Protein AF-A0A7C6WKH6-F1 (afdb_monomer_lite)

Radius of gyration: 15.04 Å; chains: 1; bounding box: 33×21×38 Å

pLDDT: mean 88.62, std 10.05, range [56.31, 98.12]

Structure (mmCIF, N/CA/C/O backbone):
data_AF-A0A7C6WKH6-F1
#
_entry.id   AF-A0A7C6WKH6-F1
#
loop_
_atom_site.group_PDB
_atom_site.id
_atom_site.type_symbol
_atom_site.label_atom_id
_atom_site.label_alt_id
_atom_site.label_comp_id
_atom_site.label_asym_id
_atom_site.label_entity_id
_atom_site.label_seq_id
_atom_site.pdbx_PDB_ins_code
_atom_site.Cartn_x
_atom_site.Cartn_y
_atom_site.Cartn_z
_atom_site.occupancy
_atom_site.B_iso_or_equiv
_atom_site.auth_seq_id
_atom_site.auth_comp_id
_atom_site.auth_asym_id
_atom_site.auth_atom_id
_atom_site.pdbx_PDB_model_num
ATOM 1 N N . THR A 1 1 ? 16.377 6.054 9.436 1.00 69.75 1 THR A N 1
ATOM 2 C CA . THR A 1 1 ? 17.603 6.318 10.230 1.00 69.75 1 THR A CA 1
ATOM 3 C C . THR A 1 1 ? 18.640 5.258 9.889 1.00 69.75 1 THR A C 1
ATOM 5 O O . THR A 1 1 ? 18.284 4.315 9.192 1.00 69.75 1 THR A O 1
ATOM 8 N N . LYS A 1 2 ? 19.903 5.360 10.337 1.00 74.94 2 LYS A N 1
ATOM 9 C CA . LYS A 1 2 ? 20.899 4.282 10.111 1.00 74.94 2 LYS A CA 1
ATOM 10 C C . LYS A 1 2 ? 20.397 2.912 10.601 1.00 74.94 2 LYS A C 1
ATOM 12 O O . LYS A 1 2 ? 20.671 1.893 9.984 1.00 74.94 2 LYS A O 1
ATOM 17 N N . GLU A 1 3 ? 19.587 2.918 11.655 1.00 75.88 3 GLU A N 1
ATOM 18 C CA . GLU A 1 3 ? 18.981 1.732 12.269 1.00 75.88 3 GLU A CA 1
ATOM 19 C C . GLU A 1 3 ? 17.860 1.096 11.434 1.00 75.88 3 GLU A C 1
ATOM 21 O O . GLU A 1 3 ? 17.557 -0.068 11.641 1.00 75.88 3 GLU A O 1
ATOM 26 N N . THR A 1 4 ? 17.257 1.812 10.478 1.00 73.81 4 THR A N 1
ATOM 27 C CA . THR A 1 4 ? 16.134 1.298 9.669 1.00 73.81 4 THR A CA 1
ATOM 28 C C . THR A 1 4 ? 16.465 1.118 8.188 1.00 73.81 4 THR A C 1
ATOM 30 O O . THR A 1 4 ? 15.599 0.732 7.411 1.00 73.81 4 THR A O 1
ATOM 33 N N . GLN A 1 5 ? 17.714 1.361 7.774 1.00 72.69 5 GLN A N 1
ATOM 34 C CA . GLN A 1 5 ? 18.134 1.279 6.363 1.00 72.69 5 GLN A CA 1
ATOM 35 C C . GLN A 1 5 ? 17.991 -0.116 5.736 1.00 72.69 5 GLN A C 1
ATOM 37 O O . GLN A 1 5 ? 17.900 -0.225 4.515 1.00 72.69 5 GLN A O 1
ATOM 42 N N . HIS A 1 6 ? 17.981 -1.163 6.560 1.00 74.75 6 HIS A N 1
ATOM 43 C CA . HIS A 1 6 ? 17.877 -2.561 6.142 1.00 74.75 6 HIS A CA 1
ATOM 44 C C . HIS A 1 6 ? 16.444 -3.113 6.213 1.00 74.75 6 HIS A C 1
ATOM 46 O O . HIS A 1 6 ? 16.223 -4.277 5.893 1.00 74.75 6 HIS A O 1
ATOM 52 N N . ILE A 1 7 ? 15.467 -2.307 6.645 1.00 77.12 7 ILE A N 1
ATOM 53 C CA . ILE A 1 7 ? 14.064 -2.723 6.678 1.00 77.12 7 ILE A CA 1
ATOM 54 C C . ILE A 1 7 ? 13.490 -2.550 5.273 1.00 77.12 7 ILE A C 1
ATOM 56 O O . ILE A 1 7 ? 13.320 -1.434 4.787 1.00 77.12 7 ILE A O 1
ATOM 60 N N . GLU A 1 8 ? 13.212 -3.669 4.613 1.00 74.50 8 GLU A N 1
ATOM 61 C CA . GLU A 1 8 ? 12.713 -3.678 3.235 1.00 74.50 8 GLU A CA 1
ATOM 62 C C . GLU A 1 8 ? 11.226 -4.028 3.120 1.00 74.50 8 GLU A C 1
ATOM 64 O O . GLU A 1 8 ? 10.601 -3.739 2.091 1.00 74.50 8 GLU A O 1
ATOM 69 N N . GLU A 1 9 ? 10.662 -4.627 4.165 1.00 79.88 9 GLU A N 1
ATOM 70 C CA . GLU A 1 9 ? 9.305 -5.162 4.193 1.00 79.88 9 GLU A CA 1
ATOM 71 C C . GLU A 1 9 ? 8.525 -4.655 5.407 1.00 79.88 9 GLU A C 1
ATOM 73 O O . GLU A 1 9 ? 9.087 -4.357 6.465 1.00 79.88 9 GLU A O 1
ATOM 78 N N . ALA A 1 10 ? 7.202 -4.602 5.260 1.00 86.19 10 ALA A N 1
ATOM 79 C CA . ALA A 1 10 ? 6.303 -4.293 6.359 1.00 86.19 10 ALA A CA 1
ATOM 80 C C . ALA A 1 10 ? 6.321 -5.404 7.424 1.00 86.19 10 ALA A C 1
ATOM 82 O O . ALA A 1 10 ? 6.151 -6.590 7.124 1.00 86.19 10 ALA A O 1
ATOM 83 N N . ASN A 1 11 ? 6.442 -5.025 8.700 1.00 91.62 11 ASN A N 1
ATOM 84 C CA . ASN A 1 11 ? 6.304 -5.967 9.809 1.00 91.62 11 ASN A CA 1
ATOM 85 C C . ASN A 1 11 ? 4.821 -6.273 10.079 1.00 91.62 11 ASN A C 1
ATOM 87 O O . ASN A 1 11 ? 4.187 -5.698 10.965 1.00 91.62 11 ASN A O 1
ATOM 91 N N . TYR A 1 12 ? 4.273 -7.217 9.314 1.00 93.62 12 TYR A N 1
ATOM 92 C CA . TYR A 1 12 ? 2.861 -7.596 9.391 1.00 93.62 12 TYR A CA 1
ATOM 93 C C . TYR A 1 12 ? 2.430 -8.138 10.758 1.00 93.62 12 TYR A C 1
ATOM 95 O O . TYR A 1 12 ? 1.261 -8.017 11.115 1.00 93.62 12 TYR A O 1
ATOM 103 N N . ARG A 1 13 ? 3.345 -8.736 11.533 1.00 94.88 13 ARG A N 1
ATOM 104 C CA . ARG A 1 13 ? 3.025 -9.270 12.864 1.00 94.88 13 ARG A CA 1
ATOM 105 C C . ARG A 1 13 ? 2.722 -8.143 13.843 1.00 94.88 13 ARG A C 1
ATOM 107 O O . ARG A 1 13 ? 1.700 -8.181 14.523 1.00 94.88 13 ARG A O 1
ATOM 114 N N . GLU A 1 14 ? 3.605 -7.154 13.897 1.00 94.81 14 GLU A N 1
ATOM 115 C CA . GLU A 1 14 ? 3.430 -5.984 14.757 1.00 94.81 14 GLU A CA 1
ATOM 116 C C . GLU A 1 14 ? 2.245 -5.142 14.285 1.00 94.81 14 GLU A C 1
ATOM 118 O O . GLU A 1 14 ? 1.419 -4.742 15.100 1.00 94.81 14 GLU A O 1
ATOM 123 N N . PHE A 1 15 ? 2.095 -4.976 12.967 1.00 95.81 15 PHE A N 1
ATOM 124 C CA . PHE A 1 15 ? 0.951 -4.288 12.377 1.00 95.81 15 PHE A CA 1
ATOM 125 C C . PHE A 1 15 ? -0.388 -4.931 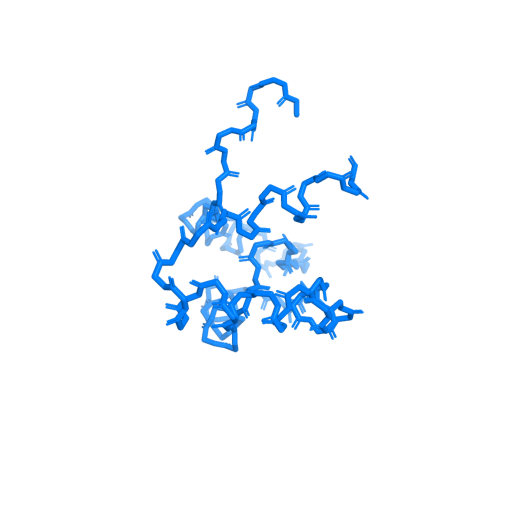12.766 1.00 95.81 15 PHE A C 1
ATOM 127 O O . PHE A 1 15 ? -1.298 -4.245 13.226 1.00 95.81 15 PHE A O 1
ATOM 134 N N . ALA A 1 16 ? -0.502 -6.258 12.659 1.00 97.25 16 ALA A N 1
ATOM 135 C CA . ALA A 1 16 ? -1.708 -6.985 13.052 1.00 97.25 16 ALA A CA 1
ATOM 136 C C . ALA A 1 16 ? -1.991 -6.885 14.558 1.00 97.25 16 ALA A C 1
ATOM 138 O O . ALA A 1 16 ? -3.151 -6.845 14.971 1.00 97.25 16 ALA A O 1
ATOM 139 N N . ARG A 1 17 ? -0.940 -6.840 15.391 1.00 97.94 17 ARG A N 1
ATOM 140 C CA . ARG A 1 17 ? -1.098 -6.584 16.826 1.00 97.94 17 ARG A CA 1
ATOM 141 C C . ARG A 1 17 ? -1.670 -5.187 17.060 1.00 97.94 17 ARG A C 1
ATOM 143 O O . ARG A 1 17 ? -2.662 -5.075 17.761 1.00 97.94 17 ARG A O 1
ATOM 150 N N . MET A 1 18 ? -1.125 -4.156 16.414 1.00 97.12 18 MET A N 1
ATOM 151 C CA . MET A 1 18 ? -1.649 -2.789 16.525 1.00 97.12 18 MET A CA 1
ATOM 152 C C . MET A 1 18 ? -3.107 -2.690 16.068 1.00 97.12 18 MET A C 1
ATOM 154 O O . MET A 1 18 ? -3.926 -2.123 16.781 1.00 97.12 18 MET A O 1
ATOM 158 N N . CYS A 1 19 ? -3.453 -3.283 14.921 1.00 97.81 19 CYS A N 1
ATOM 159 C CA . CYS A 1 19 ? -4.835 -3.296 14.433 1.00 97.81 19 CYS A CA 1
ATOM 160 C C . CYS A 1 19 ? -5.794 -3.925 15.448 1.00 97.81 19 CYS A C 1
ATOM 162 O O . CYS A 1 19 ? -6.903 -3.440 15.628 1.00 97.81 19 CYS A O 1
ATOM 164 N N . ARG A 1 20 ? -5.366 -4.992 16.131 1.00 97.62 20 ARG A N 1
ATOM 165 C CA . ARG A 1 20 ? -6.154 -5.639 17.183 1.00 97.62 20 ARG A CA 1
ATOM 166 C C . ARG A 1 20 ? -6.276 -4.770 18.429 1.00 97.62 20 ARG A C 1
ATOM 168 O O . ARG A 1 20 ? -7.379 -4.649 18.953 1.00 97.62 20 ARG A O 1
ATOM 175 N N . ASP A 1 21 ? -5.158 -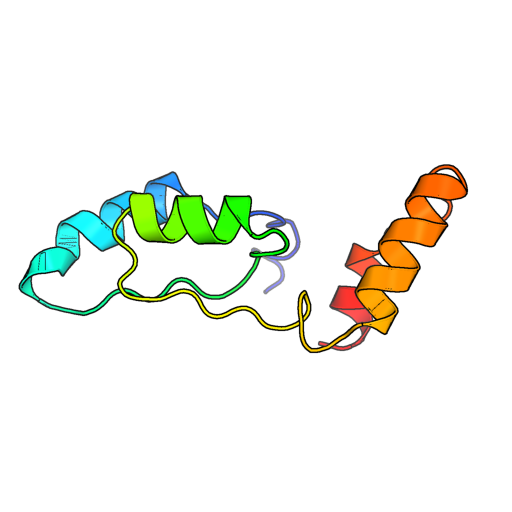4.236 18.905 1.00 98.00 21 ASP A N 1
ATOM 176 C CA . ASP A 1 21 ? -5.077 -3.534 20.185 1.00 98.00 21 ASP A CA 1
ATOM 177 C C . ASP A 1 21 ? -5.836 -2.201 20.138 1.00 98.00 21 ASP A C 1
ATOM 179 O O . ASP A 1 21 ? -6.460 -1.831 21.122 1.00 98.00 21 ASP A O 1
ATOM 183 N N . PHE A 1 22 ? -5.845 -1.521 18.985 1.00 97.12 22 PHE A N 1
ATOM 184 C CA . PHE A 1 22 ? -6.510 -0.226 18.802 1.00 97.12 22 PHE A CA 1
ATOM 185 C C . PHE A 1 22 ? -7.888 -0.307 18.139 1.00 97.12 22 PHE A C 1
ATOM 187 O O . PHE A 1 22 ? -8.477 0.735 17.864 1.00 97.12 22 PHE A O 1
ATOM 194 N N . LYS A 1 23 ? -8.420 -1.507 17.867 1.00 95.94 23 LYS A N 1
ATOM 195 C CA . LYS A 1 23 ? -9.631 -1.691 17.041 1.00 95.94 23 LYS A CA 1
ATOM 196 C C . LYS A 1 23 ? -10.854 -0.882 17.510 1.00 95.94 23 LYS A C 1
ATOM 198 O O . LYS A 1 23 ? -11.682 -0.518 16.681 1.00 95.94 23 LYS A O 1
ATOM 203 N N . ASP A 1 24 ? -10.966 -0.640 18.818 1.00 97.19 24 ASP A N 1
ATOM 204 C CA . ASP A 1 24 ? -12.096 0.057 19.447 1.00 97.19 24 ASP A CA 1
ATOM 205 C C . ASP A 1 24 ? -11.768 1.533 19.761 1.00 97.19 24 ASP A C 1
ATOM 207 O O . ASP A 1 24 ? -12.671 2.316 20.054 1.00 97.19 24 ASP A O 1
ATOM 211 N N . ASP A 1 25 ? -10.493 1.925 19.659 1.00 97.75 25 ASP A N 1
ATOM 212 C CA . ASP A 1 25 ? -9.986 3.234 20.087 1.00 97.75 25 ASP A CA 1
ATOM 213 C C . ASP A 1 25 ? -9.578 4.136 18.911 1.00 97.75 25 ASP A C 1
ATOM 215 O O . ASP A 1 25 ? -9.660 5.363 19.007 1.00 97.75 25 ASP A O 1
ATOM 219 N N . ALA A 1 26 ? -9.113 3.557 17.797 1.00 97.00 26 ALA A N 1
ATOM 220 C CA . ALA A 1 26 ? -8.616 4.312 16.652 1.00 97.00 26 ALA A CA 1
ATOM 221 C C . ALA A 1 26 ? -8.695 3.540 15.326 1.00 97.00 26 ALA A C 1
ATOM 223 O O . ALA A 1 26 ? -8.569 2.319 15.261 1.00 97.00 26 ALA A O 1
ATOM 224 N N . TYR A 1 27 ? -8.800 4.288 14.226 1.00 97.69 27 TYR A N 1
ATOM 225 C CA . TYR A 1 27 ? -8.624 3.730 12.889 1.00 97.69 27 TYR A CA 1
ATOM 226 C C . TYR A 1 27 ? -7.140 3.571 12.567 1.00 97.69 27 TYR A C 1
ATOM 228 O O . TYR A 1 27 ? -6.392 4.548 12.526 1.00 97.69 27 TYR A O 1
ATOM 236 N N . VAL A 1 28 ? -6.726 2.336 12.291 1.00 97.12 28 VAL A N 1
ATOM 237 C CA . VAL A 1 28 ? -5.349 2.026 11.900 1.00 97.12 28 VAL A CA 1
ATOM 238 C C . VAL A 1 28 ? -5.236 2.032 10.379 1.00 97.12 28 VAL A C 1
ATOM 240 O O . VAL A 1 28 ? -5.948 1.301 9.693 1.00 97.12 28 VAL A O 1
ATOM 243 N N . MET A 1 29 ? -4.327 2.847 9.849 1.00 96.94 29 MET A N 1
ATOM 244 C CA . MET A 1 29 ? -4.024 2.913 8.418 1.00 96.94 29 MET A CA 1
ATOM 245 C C . MET A 1 29 ? -2.691 2.219 8.144 1.00 96.94 29 MET A C 1
ATOM 247 O O . MET A 1 29 ? -1.727 2.438 8.876 1.00 96.94 29 MET A O 1
ATOM 251 N N . MET A 1 30 ? -2.619 1.412 7.084 1.00 96.62 30 MET A N 1
ATOM 252 C CA . MET A 1 30 ? -1.332 0.916 6.591 1.00 96.62 30 MET A CA 1
ATOM 253 C C . MET A 1 30 ? -0.754 1.902 5.578 1.00 96.62 30 MET A C 1
ATOM 255 O O . MET A 1 30 ? -1.394 2.185 4.568 1.00 96.62 30 MET A O 1
ATOM 259 N N . GLU A 1 31 ? 0.476 2.356 5.796 1.00 94.56 31 GLU A N 1
ATOM 260 C CA . GLU A 1 31 ? 1.242 3.139 4.826 1.00 94.56 31 GLU A CA 1
ATOM 261 C C . GLU A 1 31 ? 2.654 2.566 4.673 1.00 94.56 31 GLU A C 1
ATOM 263 O O . GLU A 1 31 ? 3.285 2.147 5.644 1.00 94.56 31 GLU A O 1
ATOM 268 N N . GLY A 1 32 ? 3.156 2.590 3.436 1.00 89.81 32 GLY A N 1
ATOM 269 C CA . GLY A 1 32 ? 4.517 2.182 3.103 1.00 89.81 32 GLY A CA 1
ATOM 270 C C . GLY A 1 32 ? 4.639 0.694 2.782 1.00 89.81 32 GLY A C 1
ATOM 271 O O . GLY A 1 32 ? 3.896 -0.141 3.284 1.00 89.81 32 GLY A O 1
ATOM 272 N N . HIS A 1 33 ? 5.593 0.363 1.909 1.00 87.00 33 HIS A N 1
ATOM 273 C CA . HIS A 1 33 ? 5.916 -1.018 1.522 1.00 87.00 33 HIS A CA 1
ATOM 274 C C . HIS A 1 33 ? 4.731 -1.854 0.989 1.00 87.00 33 HIS A C 1
ATOM 276 O O . HIS A 1 33 ? 4.731 -3.074 1.124 1.00 87.00 33 HIS A O 1
ATOM 282 N N . VAL A 1 34 ? 3.742 -1.208 0.360 1.00 92.56 34 VAL A N 1
ATOM 283 C CA . VAL A 1 34 ? 2.646 -1.864 -0.372 1.00 92.56 34 VAL A CA 1
ATOM 284 C C . VAL A 1 34 ? 2.869 -1.642 -1.862 1.00 92.56 34 VAL A C 1
ATOM 286 O O . VAL A 1 34 ? 2.770 -0.517 -2.357 1.00 92.56 34 VAL A O 1
ATOM 289 N N . TYR A 1 35 ? 3.201 -2.713 -2.575 1.00 91.12 35 TYR A N 1
ATOM 290 C CA . TYR A 1 35 ? 3.592 -2.672 -3.981 1.00 91.12 35 TYR A CA 1
ATOM 291 C C . TYR A 1 35 ? 2.658 -3.455 -4.898 1.00 91.12 35 TYR A C 1
ATOM 293 O O . TYR A 1 35 ? 2.683 -3.237 -6.109 1.00 91.12 35 TYR A O 1
ATOM 301 N N . THR A 1 36 ? 1.841 -4.335 -4.328 1.00 92.62 36 THR A N 1
ATOM 302 C CA . THR A 1 36 ? 0.898 -5.189 -5.049 1.00 92.62 36 THR A CA 1
ATOM 303 C C . THR A 1 36 ? -0.516 -5.079 -4.466 1.00 92.62 36 THR A C 1
ATOM 305 O O . THR A 1 36 ? -0.679 -4.784 -3.275 1.00 92.62 36 THR A O 1
ATOM 308 N N . PRO A 1 37 ? -1.563 -5.323 -5.275 1.00 95.38 37 PRO A N 1
ATOM 309 C CA . PRO A 1 37 ? -2.933 -5.422 -4.773 1.00 95.38 37 PRO A CA 1
ATOM 310 C C . PRO A 1 37 ? -3.097 -6.475 -3.666 1.00 95.38 37 PRO A C 1
ATOM 312 O O . PRO A 1 37 ? -3.831 -6.251 -2.707 1.00 95.38 37 PRO A O 1
ATOM 315 N N . GLU A 1 38 ? -2.390 -7.602 -3.758 1.00 96.56 38 GLU A N 1
ATOM 316 C CA . GLU A 1 38 ? -2.436 -8.698 -2.787 1.00 96.56 38 GLU A CA 1
ATOM 317 C C . GLU A 1 38 ? -1.893 -8.274 -1.416 1.00 96.56 38 GLU A C 1
ATOM 319 O O . GLU A 1 38 ? -2.457 -8.638 -0.382 1.00 96.56 38 GLU A O 1
ATOM 324 N N . GLU A 1 39 ? -0.837 -7.457 -1.385 1.00 95.38 39 GLU A N 1
ATOM 325 C CA . GLU A 1 39 ? -0.337 -6.858 -0.143 1.00 95.38 39 GLU A CA 1
ATOM 326 C C . GLU A 1 39 ? -1.355 -5.887 0.461 1.00 95.38 39 GLU A C 1
ATOM 328 O O . GLU A 1 39 ? -1.589 -5.927 1.669 1.00 95.38 39 GLU A O 1
ATOM 333 N N . ALA A 1 40 ? -2.017 -5.060 -0.356 1.00 96.69 40 ALA A N 1
ATOM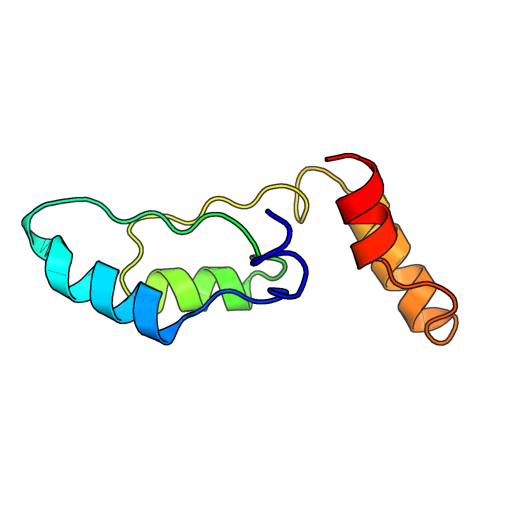 334 C CA . ALA A 1 40 ? -3.074 -4.171 0.131 1.00 96.69 40 ALA A CA 1
ATOM 335 C C . ALA A 1 40 ? -4.242 -4.972 0.734 1.00 96.69 40 ALA A C 1
ATOM 337 O O . ALA A 1 40 ? -4.688 -4.684 1.846 1.00 96.69 40 ALA A O 1
ATOM 338 N N . MET A 1 41 ? -4.674 -6.038 0.052 1.00 97.94 41 MET A N 1
ATOM 339 C CA . MET A 1 41 ? -5.696 -6.963 0.551 1.00 97.94 41 MET A CA 1
ATOM 340 C C . MET A 1 41 ? -5.286 -7.615 1.872 1.00 97.94 41 MET A C 1
ATOM 342 O O . MET A 1 41 ? -6.092 -7.693 2.798 1.00 97.94 41 MET A O 1
ATOM 346 N N . LYS A 1 42 ? -4.024 -8.039 1.995 1.00 97.00 42 LYS A N 1
ATOM 347 C CA . LYS A 1 42 ? -3.481 -8.582 3.243 1.00 97.00 42 LYS A CA 1
ATOM 348 C C . LYS A 1 42 ? -3.567 -7.563 4.380 1.00 97.00 42 LYS A C 1
ATOM 350 O O . LYS A 1 42 ? -3.957 -7.933 5.480 1.00 97.00 42 LYS A O 1
ATOM 355 N N . CYS A 1 43 ? -3.243 -6.295 4.136 1.00 97.62 43 CYS A N 1
ATOM 356 C CA . CYS A 1 43 ? -3.314 -5.254 5.165 1.00 97.62 43 CYS A CA 1
ATOM 357 C C . CYS A 1 43 ? -4.748 -5.034 5.659 1.00 97.62 43 CYS A C 1
ATOM 359 O O . CYS A 1 43 ? -4.977 -5.001 6.867 1.00 97.62 43 CYS A O 1
ATOM 361 N N . LEU A 1 44 ? -5.714 -4.964 4.737 1.00 97.94 44 LEU A N 1
ATOM 362 C CA . LEU A 1 44 ? -7.139 -4.882 5.077 1.00 97.94 44 LEU A CA 1
ATOM 363 C C . LEU A 1 44 ? -7.588 -6.104 5.888 1.00 97.94 44 LEU A C 1
ATOM 365 O O . LEU A 1 44 ? -8.232 -5.960 6.923 1.00 97.94 44 LEU A O 1
ATOM 369 N N . PHE A 1 45 ? -7.182 -7.307 5.473 1.00 98.06 45 PHE A N 1
ATOM 370 C CA . PHE A 1 45 ? -7.486 -8.545 6.193 1.00 98.06 45 PHE A CA 1
ATOM 371 C C . PHE A 1 45 ? -6.919 -8.563 7.623 1.00 98.06 45 PHE A C 1
ATOM 373 O O . PHE A 1 45 ? -7.546 -9.104 8.530 1.00 98.06 45 PHE A O 1
ATOM 380 N N . LEU A 1 46 ? -5.750 -7.956 7.845 1.00 97.69 46 LEU A N 1
ATOM 381 C CA . LEU A 1 46 ? -5.130 -7.851 9.170 1.00 97.69 46 LEU A CA 1
ATOM 382 C C . LEU A 1 46 ? -5.793 -6.807 10.087 1.00 97.69 46 LEU A C 1
ATOM 384 O O . LEU A 1 46 ? -5.432 -6.740 11.262 1.00 97.69 46 LEU A O 1
ATOM 388 N N . GLY A 1 47 ? -6.764 -6.040 9.584 1.00 97.50 47 GLY A N 1
ATOM 389 C CA . GLY A 1 47 ? -7.551 -5.082 10.363 1.00 97.50 47 GLY A CA 1
ATOM 390 C C . GLY A 1 47 ? -7.260 -3.613 10.060 1.00 97.50 47 GLY A C 1
ATOM 391 O O . GLY A 1 47 ? -7.730 -2.751 10.799 1.00 97.50 47 GLY A O 1
ATOM 392 N N . ALA A 1 48 ? -6.516 -3.306 8.991 1.00 98.12 48 ALA A N 1
ATOM 393 C CA . ALA A 1 48 ? -6.371 -1.927 8.531 1.00 98.12 48 ALA A CA 1
ATOM 394 C C . ALA A 1 48 ? -7.737 -1.355 8.121 1.00 98.12 48 ALA A C 1
ATOM 396 O O . ALA A 1 48 ? -8.471 -1.986 7.361 1.00 98.12 48 ALA A O 1
ATOM 397 N N . HIS A 1 49 ? -8.049 -0.134 8.551 1.00 98.12 49 HIS A N 1
ATOM 398 C CA . HIS A 1 49 ? -9.233 0.588 8.088 1.00 98.12 49 HIS A CA 1
ATOM 399 C C . HIS A 1 49 ? -9.081 1.038 6.628 1.00 98.12 49 HIS A C 1
ATOM 401 O O . HIS A 1 49 ? -10.020 0.947 5.842 1.00 98.12 49 HIS A O 1
ATOM 407 N N . ALA A 1 50 ? -7.885 1.498 6.255 1.00 98.06 50 ALA A N 1
ATOM 408 C CA . ALA A 1 50 ? -7.520 1.773 4.872 1.00 98.06 50 ALA A CA 1
ATOM 409 C C . ALA A 1 50 ? -6.021 1.545 4.637 1.00 98.06 50 ALA A C 1
ATOM 411 O O . ALA A 1 50 ? -5.226 1.417 5.574 1.00 98.06 50 ALA A O 1
ATOM 412 N N . VAL A 1 51 ? -5.642 1.498 3.360 1.00 97.94 51 VAL A N 1
ATOM 413 C CA . VAL A 1 51 ? -4.261 1.304 2.908 1.00 97.94 51 VAL A CA 1
ATOM 414 C C . VAL A 1 51 ? -3.873 2.454 1.988 1.00 97.94 51 VAL A C 1
ATOM 416 O O . VAL A 1 51 ? -4.565 2.737 1.011 1.00 97.94 51 VAL A O 1
ATOM 419 N N . VAL A 1 52 ? -2.755 3.106 2.290 1.00 96.75 52 VAL A N 1
ATOM 420 C CA . VAL A 1 52 ? -2.182 4.187 1.489 1.00 96.75 52 VAL A CA 1
ATOM 421 C C . VAL A 1 52 ? -1.144 3.601 0.538 1.00 96.75 52 VAL A C 1
ATOM 423 O O . VAL A 1 52 ? -0.116 3.071 0.961 1.00 96.75 52 VAL A O 1
ATOM 426 N N . VAL A 1 53 ? -1.406 3.718 -0.765 1.00 94.94 53 VAL A N 1
ATOM 427 C CA . VAL A 1 53 ? -0.512 3.225 -1.819 1.00 94.94 53 VAL A CA 1
ATOM 428 C C . VAL A 1 53 ? 0.097 4.407 -2.568 1.00 94.94 53 VAL A C 1
ATOM 430 O O . VAL A 1 53 ? -0.586 5.126 -3.295 1.00 94.94 53 VAL A O 1
ATOM 433 N N . GLY A 1 54 ? 1.400 4.608 -2.372 1.00 93.44 54 GLY A N 1
ATOM 434 C CA . GLY A 1 54 ? 2.162 5.706 -2.964 1.00 93.44 54 GLY A CA 1
ATOM 435 C C . GLY A 1 54 ? 2.843 5.319 -4.276 1.00 93.44 54 GLY A C 1
ATOM 436 O O . GLY A 1 54 ? 2.205 5.239 -5.326 1.00 93.44 54 GLY A O 1
ATOM 437 N N . SER A 1 55 ? 4.163 5.098 -4.216 1.00 89.12 55 SER A N 1
ATOM 438 C CA . SER A 1 55 ? 5.043 4.910 -5.383 1.00 89.12 55 SER A CA 1
ATOM 439 C C . SER A 1 55 ? 4.568 3.825 -6.351 1.00 89.12 55 SER A C 1
ATOM 441 O O . SER A 1 55 ? 4.704 3.993 -7.562 1.00 89.12 55 SER A O 1
ATOM 443 N N . ALA A 1 56 ? 3.949 2.763 -5.837 1.00 90.75 56 ALA A N 1
ATOM 444 C CA . ALA A 1 56 ? 3.407 1.674 -6.641 1.00 90.75 56 ALA A CA 1
ATOM 445 C C . ALA A 1 56 ? 2.284 2.095 -7.610 1.00 90.75 56 ALA A C 1
ATOM 447 O O . ALA A 1 56 ? 2.037 1.377 -8.570 1.00 90.75 56 ALA A O 1
ATOM 448 N N . ILE A 1 57 ? 1.629 3.245 -7.394 1.00 92.88 57 ILE A N 1
ATOM 449 C CA . ILE A 1 57 ? 0.601 3.801 -8.294 1.00 92.88 57 ILE A CA 1
ATOM 450 C C . ILE A 1 57 ? 1.071 5.122 -8.911 1.00 92.88 57 ILE A C 1
ATOM 452 O O . ILE A 1 57 ? 0.954 5.331 -10.116 1.00 92.88 57 ILE A O 1
ATOM 456 N N . THR A 1 58 ? 1.629 6.027 -8.105 1.00 93.38 58 THR A N 1
ATOM 457 C CA . THR A 1 58 ? 1.905 7.411 -8.531 1.00 93.38 58 THR A CA 1
ATOM 458 C C . THR A 1 58 ? 3.263 7.597 -9.211 1.00 93.38 58 THR A C 1
ATOM 460 O O . THR A 1 58 ? 3.532 8.666 -9.761 1.00 93.38 58 THR A O 1
ATOM 463 N N . ARG A 1 59 ? 4.132 6.574 -9.217 1.00 90.88 59 ARG A N 1
ATOM 464 C CA . ARG A 1 59 ? 5.457 6.605 -9.864 1.00 90.88 59 ARG A CA 1
ATOM 465 C C . ARG A 1 59 ? 5.592 5.501 -10.925 1.00 90.88 59 ARG A C 1
ATOM 467 O O . ARG A 1 59 ? 6.394 4.581 -10.756 1.00 90.88 59 ARG A O 1
ATOM 474 N N . PRO A 1 60 ? 4.884 5.600 -12.066 1.00 91.62 60 PRO A N 1
ATOM 475 C CA . PRO A 1 60 ? 4.868 4.552 -13.095 1.00 91.62 60 PRO A CA 1
ATOM 476 C C . PRO A 1 60 ? 6.250 4.223 -13.684 1.00 91.62 60 PRO A C 1
ATOM 478 O O . PRO A 1 60 ? 6.484 3.099 -14.118 1.00 91.62 60 PRO A O 1
ATOM 481 N N . HIS A 1 61 ? 7.203 5.159 -13.647 1.00 90.50 61 HIS A N 1
ATOM 482 C CA . HIS A 1 61 ? 8.586 4.914 -14.068 1.00 90.50 61 HIS A CA 1
ATOM 483 C C . HIS A 1 61 ? 9.306 3.874 -13.192 1.00 90.50 61 HIS A C 1
ATOM 485 O O . HIS A 1 61 ? 10.120 3.111 -13.707 1.00 90.50 61 HIS A O 1
ATOM 491 N N . LEU A 1 62 ? 8.993 3.794 -11.891 1.00 88.94 62 LEU A N 1
ATOM 492 C CA . LEU A 1 62 ? 9.533 2.751 -11.012 1.00 88.94 62 LEU A CA 1
ATOM 493 C C . LEU A 1 62 ? 8.919 1.387 -11.333 1.00 88.94 62 LEU A C 1
ATOM 495 O O . LEU A 1 62 ? 9.624 0.383 -11.301 1.00 88.94 62 LEU A O 1
ATOM 499 N N . ILE A 1 63 ? 7.633 1.352 -11.698 1.00 90.00 63 ILE A N 1
ATOM 500 C CA . ILE A 1 63 ? 6.963 0.130 -12.163 1.00 90.00 63 ILE A CA 1
ATOM 501 C C . ILE A 1 63 ? 7.647 -0.364 -13.441 1.00 90.00 63 ILE A C 1
ATOM 503 O O . ILE A 1 63 ? 8.096 -1.504 -13.490 1.00 90.00 63 ILE A O 1
ATOM 507 N N . ALA A 1 64 ? 7.814 0.507 -14.441 1.00 91.06 64 ALA A N 1
ATOM 508 C CA . ALA A 1 64 ? 8.506 0.167 -15.683 1.00 91.06 64 ALA A CA 1
ATOM 509 C C . ALA A 1 64 ? 9.933 -0.345 -15.426 1.00 91.06 64 ALA A C 1
ATOM 511 O O . ALA A 1 64 ? 10.317 -1.376 -15.977 1.00 91.06 64 ALA A O 1
ATOM 512 N N . LYS A 1 65 ? 10.688 0.319 -14.536 1.00 89.25 65 LYS A N 1
ATOM 513 C CA . LYS A 1 65 ? 12.025 -0.133 -14.138 1.00 89.25 65 LYS A CA 1
ATOM 514 C C . LYS A 1 65 ? 12.002 -1.546 -13.549 1.00 89.25 65 LYS A C 1
ATOM 516 O O . LYS A 1 65 ? 12.785 -2.372 -13.991 1.00 89.25 65 LYS A O 1
ATOM 521 N N . ARG A 1 66 ? 11.071 -1.864 -12.640 1.00 88.12 66 ARG A N 1
ATOM 522 C CA . ARG A 1 66 ? 10.928 -3.227 -12.084 1.00 88.12 66 ARG A CA 1
ATOM 523 C C . ARG A 1 66 ? 10.736 -4.280 -13.173 1.00 88.12 66 ARG A C 1
ATOM 525 O O . ARG A 1 66 ? 11.381 -5.319 -13.119 1.00 88.12 66 ARG A O 1
ATOM 532 N N . PHE A 1 67 ? 9.877 -4.016 -14.159 1.00 89.38 67 PHE A N 1
ATOM 533 C CA . PHE A 1 67 ? 9.659 -4.946 -15.272 1.00 89.38 67 PHE A CA 1
ATOM 534 C C . PHE A 1 67 ? 10.922 -5.132 -16.116 1.00 89.38 67 PHE A C 1
ATOM 536 O O . PHE A 1 67 ? 11.299 -6.266 -16.401 1.00 89.38 67 PHE A O 1
ATOM 543 N N . VAL A 1 68 ? 11.584 -4.039 -16.505 1.00 90.44 68 VAL A N 1
ATOM 544 C CA . VAL A 1 68 ? 12.807 -4.098 -17.323 1.00 90.44 68 VAL A CA 1
ATOM 545 C C . VAL A 1 68 ? 13.943 -4.787 -16.573 1.00 90.44 68 VAL A C 1
ATOM 547 O O . VAL A 1 68 ? 14.589 -5.660 -17.146 1.00 90.44 68 VAL A O 1
ATOM 550 N N . ASP A 1 69 ? 14.145 -4.456 -15.296 1.00 87.94 69 ASP A N 1
ATOM 551 C CA . ASP A 1 69 ? 15.173 -5.069 -14.456 1.00 87.94 69 ASP A CA 1
ATOM 552 C C . ASP A 1 69 ? 14.935 -6.586 -14.358 1.00 87.94 69 ASP A C 1
ATOM 554 O O . ASP A 1 69 ? 15.861 -7.360 -14.585 1.00 87.94 69 ASP A O 1
ATOM 558 N N . LEU A 1 70 ? 13.694 -7.030 -14.113 1.00 88.25 70 LEU A N 1
ATOM 559 C CA . LEU A 1 70 ? 13.342 -8.455 -14.057 1.00 88.25 70 LEU A CA 1
ATOM 560 C C . LEU A 1 70 ? 13.559 -9.174 -15.394 1.00 88.25 70 LEU A C 1
ATOM 562 O O . LEU A 1 70 ? 14.190 -10.229 -15.429 1.00 88.25 70 LEU A O 1
ATOM 566 N N . MET A 1 71 ? 13.072 -8.607 -16.500 1.00 89.38 71 MET A N 1
ATOM 567 C CA . MET A 1 71 ? 13.235 -9.200 -17.835 1.00 89.38 71 MET A CA 1
ATOM 568 C C . MET A 1 71 ? 14.701 -9.235 -18.286 1.00 89.38 71 MET A C 1
ATOM 570 O O . MET A 1 71 ? 15.103 -10.151 -18.998 1.00 89.38 71 MET A O 1
ATOM 574 N N . GLY A 1 72 ? 15.500 -8.253 -17.865 1.00 87.38 72 GLY A N 1
ATOM 575 C CA . GLY 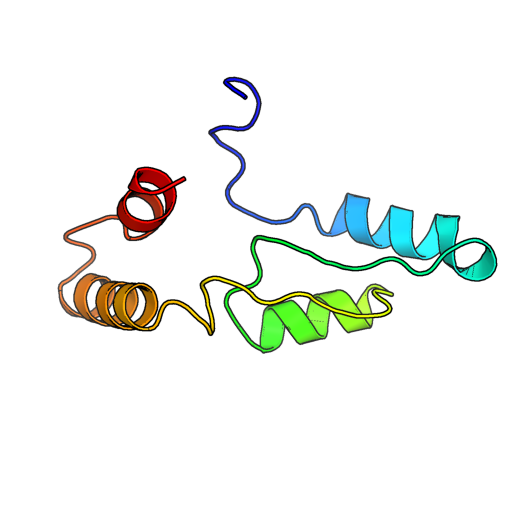A 1 72 ? 16.932 -8.161 -18.146 1.00 87.38 72 GLY A CA 1
ATOM 576 C C . GLY A 1 72 ? 17.819 -8.999 -17.219 1.00 87.38 72 GLY A C 1
ATOM 577 O O . GLY A 1 72 ? 19.042 -8.934 -17.335 1.00 87.38 72 GLY A O 1
ATOM 578 N N . GLY A 1 73 ? 17.244 -9.769 -16.288 1.00 82.06 73 GLY A N 1
ATOM 579 C CA . GLY A 1 73 ? 18.004 -10.610 -15.360 1.00 82.06 73 GLY A CA 1
ATOM 580 C C . GLY A 1 73 ? 18.612 -9.857 -14.172 1.00 82.06 73 GLY A C 1
ATOM 581 O O . GLY A 1 73 ? 19.738 -10.147 -13.786 1.00 82.06 73 GLY A O 1
ATOM 582 N N . TYR A 1 74 ? 17.872 -8.914 -13.587 1.00 73.12 74 TYR A N 1
ATOM 583 C CA . TYR A 1 74 ? 18.231 -8.138 -12.390 1.00 73.12 74 TYR A CA 1
ATOM 584 C C . TYR A 1 74 ? 19.510 -7.300 -12.534 1.00 73.12 74 TYR A C 1
ATOM 586 O O . TYR A 1 74 ? 20.334 -7.265 -11.623 1.00 73.12 74 TYR A O 1
ATOM 594 N N . GLN A 1 75 ? 19.680 -6.608 -13.667 1.00 70.31 75 GLN A N 1
ATOM 595 C CA . GLN A 1 75 ? 20.863 -5.761 -13.8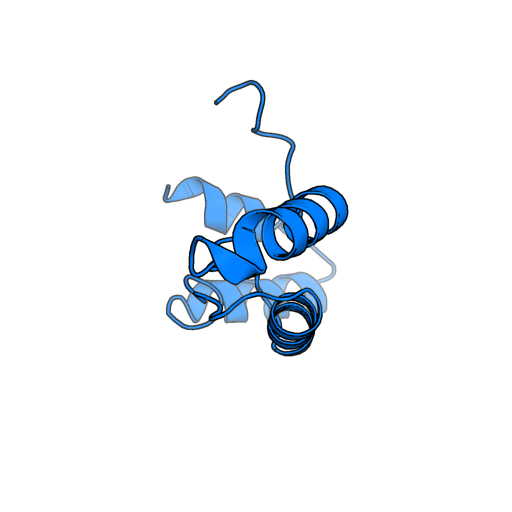95 1.00 70.31 75 GLN A CA 1
ATOM 596 C C . GLN A 1 75 ? 21.006 -4.646 -12.843 1.00 70.31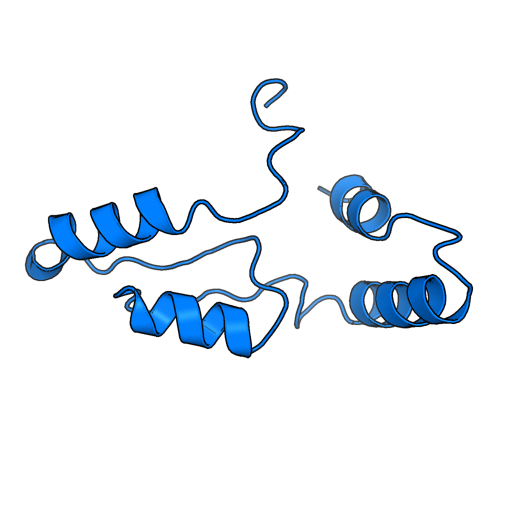 75 GLN A C 1
ATOM 598 O O . GLN A 1 75 ? 22.123 -4.279 -12.497 1.00 70.31 75 GLN A O 1
ATOM 603 N N . ASP A 1 76 ? 19.883 -4.170 -12.294 1.00 70.44 76 ASP A N 1
ATOM 604 C CA . ASP A 1 76 ? 19.832 -3.156 -11.245 1.00 70.44 76 ASP A CA 1
ATOM 605 C C . ASP A 1 76 ? 18.860 -3.552 -10.122 1.00 70.44 76 ASP A C 1
ATOM 607 O O . ASP A 1 76 ? 17.839 -4.208 -10.348 1.00 70.44 76 ASP A O 1
ATOM 611 N N . ASN A 1 77 ? 19.123 -3.068 -8.902 1.00 75.88 77 ASN A N 1
ATOM 612 C CA . ASN A 1 77 ? 18.150 -3.110 -7.812 1.00 75.88 77 ASN A CA 1
ATOM 613 C C . ASN A 1 77 ? 17.227 -1.883 -7.882 1.00 75.88 77 ASN A C 1
ATOM 615 O O . ASN A 1 77 ? 17.605 -0.775 -7.493 1.00 75.88 77 ASN A O 1
ATOM 619 N N . TRP A 1 78 ? 15.986 -2.077 -8.330 1.00 76.25 78 TRP A N 1
ATOM 620 C CA . TRP A 1 78 ? 14.982 -1.011 -8.408 1.00 76.25 78 TRP A CA 1
ATOM 621 C C . TRP A 1 78 ? 14.728 -0.293 -7.068 1.00 76.25 78 TRP A C 1
ATOM 623 O O . TRP A 1 78 ? 14.325 0.873 -7.083 1.00 76.25 78 TRP A O 1
ATOM 633 N N . ARG A 1 79 ? 14.972 -0.939 -5.913 1.00 75.25 79 ARG A N 1
ATOM 634 C CA . ARG A 1 79 ? 14.828 -0.305 -4.588 1.00 75.25 79 ARG A CA 1
ATOM 635 C C . ARG A 1 79 ? 15.836 0.819 -4.383 1.00 75.25 79 ARG A C 1
ATOM 637 O O . ARG A 1 79 ? 15.509 1.805 -3.734 1.00 75.25 79 ARG A O 1
ATOM 644 N N . GLU A 1 80 ? 17.025 0.723 -4.971 1.00 80.25 80 GLU A N 1
ATOM 645 C CA . GLU A 1 80 ? 18.019 1.800 -4.910 1.00 80.25 80 GLU A CA 1
ATOM 646 C C . GLU A 1 80 ? 17.551 3.022 -5.710 1.00 80.25 80 GLU A C 1
ATOM 648 O O . GLU A 1 80 ? 17.675 4.155 -5.249 1.00 80.25 80 GLU A O 1
ATOM 653 N N . ALA A 1 81 ? 16.899 2.801 -6.857 1.00 77.88 81 ALA A N 1
ATOM 654 C CA . ALA A 1 81 ? 16.273 3.878 -7.625 1.00 77.88 81 ALA A CA 1
ATOM 655 C C . ALA A 1 81 ? 15.095 4.532 -6.877 1.00 77.88 81 ALA A C 1
ATOM 657 O O . ALA A 1 81 ? 14.863 5.733 -7.026 1.00 77.88 81 ALA A O 1
ATOM 658 N N . GLU A 1 82 ? 14.364 3.765 -6.063 1.00 77.06 82 GLU A N 1
ATOM 659 C CA . GLU A 1 82 ? 13.323 4.297 -5.178 1.00 77.06 82 GLU A CA 1
ATOM 660 C C . GLU A 1 82 ? 13.927 5.125 -4.030 1.00 77.06 82 GLU A C 1
ATOM 662 O O . GLU A 1 82 ? 13.481 6.251 -3.805 1.00 77.06 82 GLU A O 1
ATOM 667 N N . LYS A 1 83 ? 14.971 4.619 -3.356 1.00 76.00 83 LYS A N 1
ATOM 668 C CA . LYS A 1 83 ? 15.649 5.289 -2.229 1.00 76.00 83 LYS A CA 1
ATOM 669 C C . LYS A 1 83 ? 16.393 6.563 -2.640 1.00 76.00 83 LYS A C 1
ATOM 671 O O . LYS A 1 83 ? 16.410 7.516 -1.875 1.00 76.00 83 LYS A O 1
ATOM 676 N N . ALA A 1 84 ? 16.965 6.621 -3.844 1.00 69.75 84 ALA A N 1
ATOM 677 C CA . ALA A 1 84 ? 17.791 7.744 -4.305 1.00 69.75 84 ALA A CA 1
ATOM 678 C C . ALA A 1 84 ? 17.052 9.095 -4.447 1.00 69.75 84 ALA A C 1
ATOM 680 O O . ALA A 1 84 ? 17.684 10.112 -4.729 1.00 69.75 84 ALA A O 1
ATOM 681 N N . ARG A 1 85 ? 15.719 9.121 -4.302 1.00 59.38 85 ARG A N 1
ATOM 682 C CA . ARG A 1 85 ? 14.887 10.333 -4.423 1.00 59.38 85 ARG A CA 1
ATOM 683 C C . ARG A 1 85 ? 14.066 10.647 -3.163 1.00 59.38 85 ARG A C 1
ATOM 685 O O . ARG A 1 85 ? 13.101 11.407 -3.264 1.00 59.38 85 ARG A O 1
ATOM 692 N N . HIS A 1 86 ? 14.419 10.043 -2.027 1.00 56.31 86 HIS A N 1
ATOM 693 C CA . HIS A 1 86 ? 13.828 10.291 -0.708 1.00 56.31 86 HIS A CA 1
ATOM 694 C C . HIS A 1 86 ? 14.853 10.885 0.256 1.00 56.31 86 HIS A C 1
ATOM 696 O O . HIS A 1 86 ? 16.040 10.505 0.165 1.00 56.31 86 HIS A O 1
#

Foldseek 3Di:
DVVCPPPQADPLVVLLVCLVVCVPPDAAEAEDRDQDPVSQVSSVVSRHPHYDDPCNPPVVVLVVVVVCCVVVVNPDDSVVVVVVVD

Secondary structure (DSSP, 8-state):
-GGGTT--S--HHHHHHHHHHTTTT---EEESS--SHHHHHHHHHTT-SEEE--HHHH-HHHHHHHHHHHHTTSSS-HHHHHHTT-

Sequence (86 aa):
TKETQHIEEANYREFARMCRDFKDDAYVMMEGHVYTPEEAMKCLFLGAHAVVVGSAITRPHLIAKRFVDLMGGYQDNWREAEKARH